Protein AF-A0A935UZM1-F1 (afdb_monomer_lite)

pLDDT: mean 73.81, std 22.98, range [26.12, 94.19]

Sequence (166 aa):
MPTLEPSLRDQLAAVIGKENAETGARLIAEAAAKAAIEALAVHLPAPYPHLKDDQKQLRNALRARARQLGDTRHADGRHELRRLVEQAAYEHWHRMLFARFLAENDLLIHPEMKVPVTLEECAELAASEGARRTAGSWPGATRAGCCRRSSAPTTRCSGCASPSTT

Structure (mmCIF, N/CA/C/O backbone):
data_AF-A0A935UZM1-F1
#
_entry.id   AF-A0A935UZM1-F1
#
loop_
_atom_site.group_PDB
_atom_site.id
_atom_site.type_symbol
_atom_site.label_atom_id
_atom_site.label_alt_id
_atom_site.label_comp_id
_atom_site.label_asym_id
_atom_site.label_entity_id
_atom_site.label_seq_id
_atom_site.pdbx_PDB_ins_code
_atom_site.Cartn_x
_atom_site.Cartn_y
_atom_site.Cartn_z
_atom_site.occupancy
_atom_site.B_iso_or_equiv
_atom_site.auth_seq_id
_atom_site.auth_comp_id
_atom_site.auth_asym_id
_atom_site.auth_atom_id
_atom_site.pdbx_PDB_model_num
ATOM 1 N N . MET A 1 1 ? -18.409 22.531 16.254 1.00 47.47 1 MET A N 1
ATOM 2 C CA . MET A 1 1 ? -17.629 21.283 16.381 1.00 47.47 1 MET A CA 1
ATOM 3 C C . MET A 1 1 ? -16.662 21.471 17.538 1.00 47.47 1 MET A C 1
ATOM 5 O O . MET A 1 1 ? -15.758 22.287 17.382 1.00 47.47 1 MET A O 1
ATOM 9 N N . PRO A 1 2 ? -16.879 20.848 18.709 1.00 67.69 2 PRO A N 1
ATOM 10 C CA . PRO A 1 2 ? -15.888 20.908 19.774 1.00 67.69 2 PRO A CA 1
ATOM 11 C C . PRO A 1 2 ? -14.595 20.277 19.260 1.00 67.69 2 PRO A C 1
ATOM 13 O O . PRO A 1 2 ? -14.603 19.221 18.629 1.00 67.69 2 PRO A O 1
ATOM 16 N N . THR A 1 3 ? -13.485 20.970 19.454 1.00 77.88 3 THR A N 1
ATOM 17 C CA . THR A 1 3 ? -12.174 20.446 19.093 1.00 77.88 3 THR A CA 1
ATOM 18 C C . THR A 1 3 ? -11.720 19.460 20.165 1.00 77.88 3 THR A C 1
ATOM 20 O O . THR A 1 3 ? -11.964 19.721 21.340 1.00 77.88 3 THR A O 1
ATOM 23 N N . LEU A 1 4 ? -11.033 18.378 19.786 1.00 78.81 4 LEU A N 1
ATOM 24 C CA . LEU A 1 4 ? -10.481 17.399 20.734 1.00 78.81 4 LEU A CA 1
ATOM 25 C C 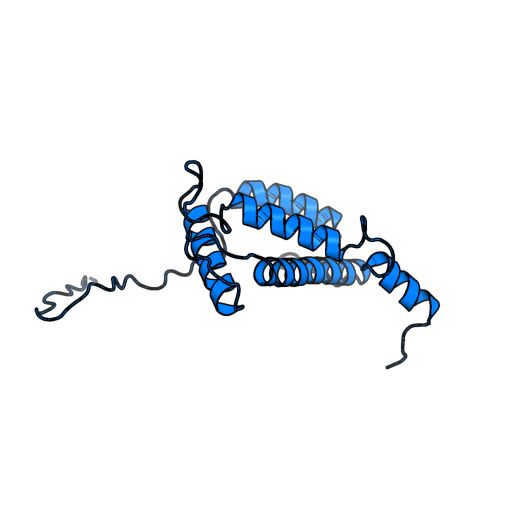. LEU A 1 4 ? -9.665 18.083 21.841 1.00 78.81 4 LEU A C 1
ATOM 27 O O . LEU A 1 4 ? -9.012 19.097 21.584 1.00 78.81 4 LEU A O 1
ATOM 31 N N . GLU A 1 5 ? -9.686 17.535 23.049 1.00 89.75 5 GLU A N 1
ATOM 32 C CA . GLU A 1 5 ? -8.843 18.009 24.149 1.00 89.75 5 GLU A CA 1
ATOM 33 C C . GLU A 1 5 ? -7.346 17.849 23.768 1.00 89.75 5 GLU A C 1
ATOM 35 O O . GLU A 1 5 ? -7.011 16.924 23.018 1.00 89.75 5 GLU A O 1
ATOM 40 N N . PRO A 1 6 ? -6.453 18.786 24.155 1.00 87.69 6 PRO A N 1
ATOM 41 C CA . PRO A 1 6 ? -5.049 18.771 23.734 1.00 87.69 6 PRO A CA 1
ATOM 42 C C . PRO A 1 6 ? -4.318 17.443 23.970 1.00 87.69 6 PRO A C 1
ATOM 44 O O . PRO A 1 6 ? -3.650 16.973 23.051 1.00 87.69 6 PRO A O 1
ATOM 47 N N . SER A 1 7 ? -4.508 16.788 25.122 1.00 87.94 7 SER A N 1
ATOM 48 C CA . SER A 1 7 ? -3.849 15.509 25.419 1.00 87.94 7 SER A CA 1
ATOM 49 C C . SER A 1 7 ? -4.264 14.388 24.457 1.00 87.94 7 SER A C 1
ATOM 51 O O . SER A 1 7 ? -3.420 13.616 24.004 1.00 87.94 7 SER A O 1
ATOM 53 N N . LEU A 1 8 ? -5.537 14.343 24.046 1.00 85.38 8 LEU A N 1
ATOM 54 C CA . LEU A 1 8 ? -6.013 13.386 23.038 1.00 85.38 8 LEU A CA 1
ATOM 55 C C . LEU A 1 8 ? -5.425 13.664 21.649 1.00 85.38 8 LEU A C 1
ATOM 57 O O . LEU A 1 8 ? -5.172 12.730 20.886 1.00 85.38 8 LEU A O 1
ATOM 61 N N . ARG A 1 9 ? -5.187 14.936 21.301 1.00 83.06 9 ARG A N 1
ATOM 62 C CA . ARG A 1 9 ? -4.522 15.285 20.033 1.00 83.06 9 ARG A CA 1
ATOM 63 C C . ARG A 1 9 ? -3.073 14.827 20.021 1.00 83.06 9 ARG A C 1
ATOM 65 O O . ARG A 1 9 ? -2.620 14.329 18.993 1.00 83.06 9 ARG A O 1
ATOM 72 N N . ASP A 1 10 ? -2.375 14.977 21.140 1.00 83.88 10 ASP A N 1
ATOM 73 C CA . ASP A 1 10 ? -0.983 14.553 21.269 1.00 83.88 10 ASP A CA 1
ATOM 74 C C . ASP A 1 10 ? -0.862 13.024 21.214 1.00 83.88 10 ASP A C 1
ATOM 76 O O . ASP A 1 10 ? -0.005 12.503 20.500 1.00 83.88 10 ASP A O 1
ATOM 80 N N . GLN A 1 11 ? -1.791 12.291 21.838 1.00 83.50 11 GLN A N 1
ATOM 81 C CA . GLN A 1 11 ? -1.878 10.830 21.711 1.00 83.50 11 GLN A CA 1
ATOM 82 C C . GLN A 1 11 ? -2.108 10.386 20.259 1.00 83.50 11 GLN A C 1
ATOM 84 O O . GLN A 1 11 ? -1.396 9.519 19.749 1.00 83.50 11 GLN A O 1
ATOM 89 N N . LEU A 1 12 ? -3.061 11.009 19.559 1.00 79.12 12 LEU A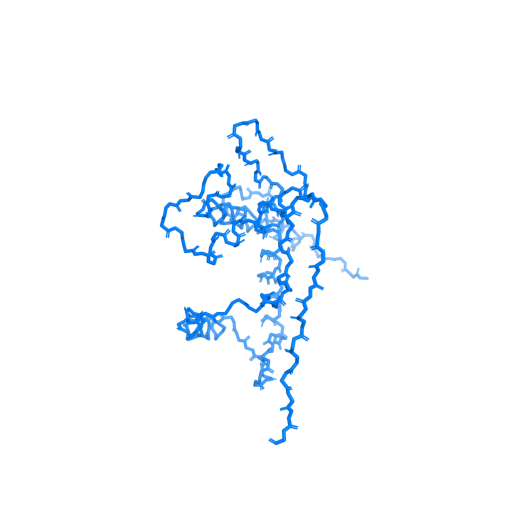 N 1
ATOM 90 C CA . LEU A 1 12 ? -3.309 10.747 18.137 1.00 79.12 12 LEU A CA 1
ATOM 91 C C . LEU A 1 12 ? -2.069 11.041 17.288 1.00 79.12 12 LEU A C 1
ATOM 93 O O . LEU A 1 12 ? -1.702 10.244 16.426 1.00 79.12 12 LEU A O 1
ATOM 97 N N . ALA A 1 13 ? -1.396 12.160 17.546 1.00 77.75 13 ALA A N 1
ATOM 98 C CA . ALA A 1 13 ? -0.178 12.526 16.842 1.00 77.75 13 ALA A CA 1
ATOM 99 C C . ALA A 1 13 ? 0.950 11.504 17.077 1.00 77.75 13 ALA A C 1
ATOM 101 O O . ALA A 1 13 ? 1.642 11.140 16.123 1.00 77.75 13 ALA A O 1
ATOM 102 N N . ALA A 1 14 ? 1.105 10.996 18.301 1.00 79.88 14 ALA A N 1
ATOM 103 C CA . ALA A 1 14 ? 2.099 9.979 18.640 1.00 79.88 14 ALA A CA 1
ATOM 104 C C . ALA A 1 14 ? 1.847 8.641 17.918 1.00 79.88 14 ALA A C 1
ATOM 106 O O . ALA A 1 14 ? 2.787 8.047 17.385 1.00 79.88 14 ALA A O 1
ATOM 107 N N . VAL A 1 15 ? 0.587 8.197 17.841 1.00 79.19 15 VAL A N 1
ATOM 108 C CA . VAL A 1 15 ? 0.198 6.957 17.137 1.00 79.19 15 VAL A CA 1
ATOM 109 C C . VAL A 1 15 ? 0.343 7.101 15.617 1.00 79.19 15 VAL A C 1
ATOM 111 O O . VAL A 1 15 ? 0.794 6.178 14.934 1.00 79.19 15 VAL A O 1
ATOM 114 N N . ILE A 1 16 ? -0.021 8.263 15.067 1.00 77.19 16 ILE A N 1
ATOM 115 C CA . ILE A 1 16 ? -0.007 8.495 13.617 1.00 77.19 16 ILE A CA 1
ATOM 116 C C . ILE A 1 16 ? 1.415 8.726 13.087 1.00 77.19 16 ILE A C 1
ATOM 118 O O . ILE A 1 16 ? 1.731 8.222 12.006 1.00 77.19 16 ILE A O 1
ATOM 122 N N . GLY A 1 17 ? 2.285 9.428 13.825 1.00 62.16 17 GLY A N 1
ATOM 123 C CA . GLY A 1 17 ? 3.701 9.527 13.444 1.00 62.16 17 GLY A CA 1
ATOM 124 C C . GLY A 1 17 ? 4.447 10.822 13.764 1.00 62.16 17 GLY A C 1
ATOM 125 O O . GLY A 1 17 ? 5.342 11.178 13.006 1.00 62.16 17 GLY A O 1
ATOM 126 N N . LYS A 1 18 ? 4.118 11.558 14.830 1.00 54.72 18 LYS A N 1
ATOM 127 C CA . LYS A 1 18 ? 4.853 12.794 15.160 1.00 54.72 18 LYS A CA 1
ATOM 128 C C . LYS A 1 18 ? 6.212 12.537 15.831 1.00 54.72 18 LYS A C 1
ATOM 130 O O . LYS A 1 18 ? 7.134 13.311 15.611 1.00 54.72 18 LYS A O 1
ATOM 135 N N . GLU A 1 19 ? 6.346 11.459 16.606 1.00 56.69 19 GLU A N 1
ATOM 136 C CA . GLU A 1 19 ? 7.538 11.209 17.447 1.00 56.69 19 GLU A CA 1
ATOM 137 C C . GLU A 1 19 ? 8.148 9.808 17.249 1.00 56.69 19 GLU A C 1
ATOM 139 O O . GLU A 1 19 ? 9.337 9.604 17.473 1.00 56.69 19 GLU A O 1
ATOM 144 N N . ASN A 1 20 ? 7.366 8.854 16.737 1.00 58.81 20 ASN A N 1
ATOM 145 C CA . ASN A 1 20 ? 7.774 7.463 16.564 1.00 58.81 20 ASN A CA 1
ATOM 146 C C . ASN A 1 20 ? 8.171 7.178 15.110 1.00 58.81 20 ASN A C 1
ATOM 148 O O . ASN A 1 20 ? 7.360 6.697 14.316 1.00 58.81 20 ASN A O 1
ATOM 152 N N . ALA A 1 21 ? 9.423 7.476 14.753 1.00 57.25 21 ALA A N 1
ATOM 153 C CA . ALA A 1 21 ? 9.954 7.275 13.399 1.00 57.25 21 ALA A CA 1
ATOM 154 C C . ALA A 1 21 ? 9.997 5.795 12.950 1.00 57.25 21 ALA A C 1
ATOM 156 O O . ALA A 1 21 ? 10.107 5.516 11.761 1.00 57.25 21 ALA A O 1
ATOM 157 N N . GLU A 1 22 ? 9.890 4.845 13.880 1.00 58.34 22 GLU A N 1
ATOM 158 C CA . GLU A 1 22 ? 9.955 3.406 13.580 1.00 58.34 22 GLU A CA 1
ATOM 159 C C . GLU A 1 22 ? 8.593 2.704 13.704 1.00 58.34 22 GLU A C 1
ATOM 161 O O . GLU A 1 22 ? 8.339 1.720 13.013 1.00 58.34 22 GLU A O 1
ATOM 166 N N . THR A 1 23 ? 7.687 3.225 14.538 1.00 66.00 23 THR A N 1
ATOM 167 C CA . THR A 1 23 ? 6.399 2.585 14.874 1.00 66.00 23 THR A CA 1
ATOM 168 C C . THR A 1 23 ? 5.164 3.406 14.507 1.00 66.00 23 THR A C 1
ATOM 170 O O . THR A 1 23 ? 4.042 2.957 14.737 1.00 66.00 23 THR A O 1
ATOM 173 N N . GLY A 1 24 ? 5.328 4.588 13.907 1.00 78.38 24 GLY A N 1
ATOM 174 C CA . GLY A 1 24 ? 4.201 5.386 13.429 1.00 78.38 24 GLY A CA 1
ATOM 175 C C . GLY A 1 24 ? 3.378 4.630 12.382 1.00 78.38 24 GLY A C 1
ATOM 176 O O . GLY A 1 24 ? 3.925 4.124 11.398 1.00 78.38 24 GLY A O 1
ATOM 177 N N . ALA A 1 25 ? 2.053 4.589 12.559 1.00 80.31 25 ALA A N 1
ATOM 178 C CA . ALA A 1 25 ? 1.149 3.827 11.691 1.00 80.31 25 ALA A CA 1
ATOM 179 C C . ALA A 1 25 ? 1.314 4.181 10.201 1.00 80.31 25 ALA A C 1
ATOM 181 O O . ALA A 1 25 ? 1.271 3.306 9.334 1.00 80.31 25 ALA A O 1
ATOM 182 N N . ARG A 1 26 ? 1.566 5.463 9.901 1.00 82.38 26 ARG A N 1
ATOM 183 C CA . ARG A 1 26 ? 1.820 5.934 8.537 1.00 82.38 26 ARG A CA 1
ATOM 184 C C . ARG A 1 26 ? 3.110 5.362 7.945 1.00 82.38 26 ARG A C 1
ATOM 186 O O . ARG A 1 26 ? 3.103 4.935 6.796 1.00 82.38 26 ARG A O 1
ATOM 193 N N . LEU A 1 27 ? 4.199 5.345 8.710 1.00 83.75 27 LEU A N 1
ATOM 194 C CA . LEU A 1 27 ? 5.503 4.870 8.236 1.00 83.75 27 LEU A CA 1
ATOM 195 C C . LEU A 1 27 ? 5.480 3.363 7.988 1.00 83.75 27 LEU A C 1
ATOM 197 O O . LEU A 1 27 ? 5.991 2.899 6.971 1.00 83.75 27 LEU A O 1
ATOM 201 N N . ILE A 1 28 ? 4.800 2.612 8.859 1.00 86.44 28 ILE A N 1
ATOM 202 C CA . ILE A 1 28 ? 4.560 1.178 8.664 1.00 86.44 28 ILE A CA 1
ATOM 203 C C . ILE A 1 28 ? 3.751 0.945 7.381 1.00 86.44 28 ILE A C 1
ATOM 205 O O . ILE A 1 28 ? 4.109 0.085 6.575 1.00 86.44 28 ILE A O 1
ATOM 209 N N . ALA A 1 29 ? 2.693 1.728 7.151 1.00 87.56 29 ALA A N 1
ATOM 210 C CA . ALA A 1 29 ? 1.888 1.622 5.937 1.00 87.56 29 ALA A CA 1
ATOM 211 C C . ALA A 1 29 ? 2.684 1.981 4.669 1.00 87.56 29 ALA A C 1
ATOM 213 O O . ALA A 1 29 ? 2.565 1.286 3.661 1.00 87.56 29 ALA A O 1
ATOM 214 N N . GLU A 1 30 ? 3.522 3.022 4.708 1.00 89.75 30 GLU A N 1
ATOM 215 C CA . GLU A 1 30 ? 4.410 3.40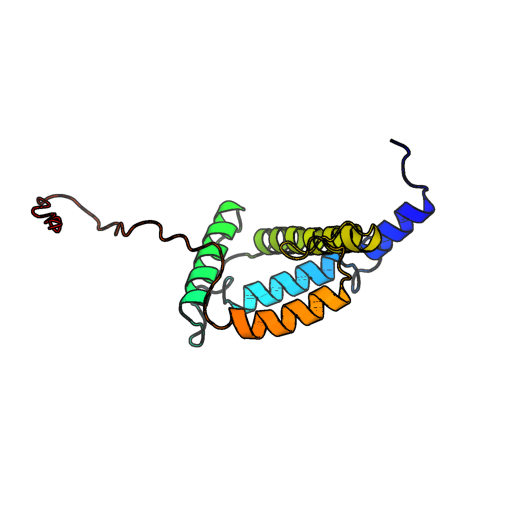5 3.600 1.00 89.75 30 GLU A CA 1
ATOM 216 C C . GLU A 1 30 ? 5.453 2.320 3.309 1.00 89.75 30 GLU A C 1
ATOM 218 O O . GLU A 1 30 ? 5.645 1.944 2.149 1.00 89.75 30 GLU A O 1
ATOM 223 N N . ALA A 1 31 ? 6.069 1.747 4.345 1.00 89.94 31 ALA A N 1
ATOM 224 C CA . ALA A 1 31 ? 7.012 0.642 4.206 1.00 89.94 31 ALA A CA 1
ATOM 225 C C . ALA A 1 31 ? 6.345 -0.611 3.615 1.00 89.94 31 ALA A C 1
ATOM 227 O O . ALA A 1 31 ? 6.869 -1.208 2.671 1.00 89.94 31 ALA A O 1
ATOM 228 N N . ALA A 1 32 ? 5.160 -0.977 4.111 1.00 89.94 32 ALA A N 1
ATOM 229 C CA . ALA A 1 32 ? 4.394 -2.112 3.604 1.00 89.94 32 ALA A CA 1
ATOM 230 C C . ALA A 1 32 ? 3.947 -1.898 2.149 1.00 89.94 32 ALA A C 1
ATOM 232 O O . ALA A 1 32 ? 4.099 -2.792 1.313 1.00 89.94 32 ALA A O 1
ATOM 233 N N . ALA A 1 33 ? 3.450 -0.702 1.815 1.00 92.31 33 ALA A N 1
ATOM 234 C CA . ALA A 1 33 ? 3.055 -0.350 0.455 1.00 92.31 33 ALA A CA 1
ATOM 235 C C . ALA A 1 33 ? 4.250 -0.410 -0.504 1.00 92.31 33 ALA A C 1
ATOM 237 O O . ALA A 1 33 ? 4.144 -0.986 -1.589 1.00 92.31 33 ALA A O 1
ATOM 238 N N . LYS A 1 34 ? 5.405 0.123 -0.089 1.00 93.19 34 LYS A N 1
ATOM 239 C CA . LYS A 1 34 ? 6.649 0.036 -0.855 1.00 93.19 34 LYS A CA 1
ATOM 240 C C . LYS A 1 34 ? 7.034 -1.416 -1.121 1.00 93.19 34 LYS A C 1
ATOM 242 O O . LYS A 1 34 ? 7.209 -1.775 -2.283 1.00 93.19 34 LYS A O 1
ATOM 247 N N . ALA A 1 35 ? 7.078 -2.257 -0.089 1.00 93.06 35 ALA A N 1
ATOM 248 C CA . ALA A 1 35 ? 7.416 -3.672 -0.233 1.00 93.06 35 ALA A CA 1
ATOM 249 C C . ALA A 1 35 ? 6.461 -4.404 -1.198 1.00 93.06 35 ALA A C 1
ATOM 251 O O . ALA A 1 35 ? 6.908 -5.132 -2.085 1.00 93.06 35 ALA A O 1
ATOM 252 N N . ALA A 1 36 ? 5.150 -4.161 -1.091 1.00 93.00 36 ALA A N 1
ATOM 253 C CA . ALA A 1 36 ? 4.151 -4.768 -1.972 1.00 93.00 36 ALA A CA 1
ATOM 254 C C . ALA A 1 36 ? 4.298 -4.324 -3.442 1.00 93.00 36 ALA A C 1
ATOM 256 O O . ALA A 1 36 ? 4.188 -5.137 -4.362 1.00 93.00 36 ALA A O 1
ATOM 257 N N . ILE A 1 37 ? 4.580 -3.041 -3.682 1.00 93.44 37 ILE A N 1
ATOM 258 C CA . ILE A 1 37 ? 4.798 -2.489 -5.028 1.00 93.44 37 ILE A CA 1
ATOM 259 C C . ILE A 1 37 ? 6.120 -3.004 -5.624 1.00 93.44 37 ILE A C 1
ATOM 261 O O . ILE A 1 37 ? 6.202 -3.311 -6.819 1.00 93.44 37 ILE A O 1
ATOM 265 N N . GLU A 1 38 ? 7.165 -3.126 -4.806 1.00 92.94 38 GLU A N 1
ATOM 266 C CA . GLU A 1 38 ? 8.467 -3.653 -5.215 1.00 92.94 38 GLU A CA 1
ATOM 267 C C . GLU A 1 38 ? 8.419 -5.150 -5.537 1.00 92.94 38 GLU A C 1
ATOM 269 O O . GLU A 1 38 ? 9.056 -5.571 -6.509 1.00 92.94 38 GLU A O 1
ATOM 274 N N . ALA A 1 39 ? 7.594 -5.927 -4.828 1.00 93.00 39 ALA A N 1
ATOM 275 C CA . ALA A 1 39 ? 7.339 -7.337 -5.131 1.00 93.00 39 ALA A CA 1
ATOM 276 C C . ALA A 1 39 ? 6.782 -7.551 -6.553 1.00 93.00 39 ALA A C 1
ATOM 278 O O . ALA A 1 39 ? 7.020 -8.585 -7.174 1.00 93.00 39 ALA A O 1
ATOM 279 N N . LEU A 1 40 ? 6.100 -6.548 -7.116 1.00 93.69 40 LEU A N 1
ATOM 280 C CA . LEU A 1 40 ? 5.588 -6.563 -8.489 1.00 93.69 40 LEU A CA 1
ATOM 281 C C . LEU A 1 40 ? 6.566 -5.975 -9.520 1.00 93.69 40 LEU A C 1
ATOM 283 O O . LEU A 1 40 ? 6.185 -5.777 -10.674 1.00 93.69 40 LEU A O 1
ATOM 287 N N . ALA A 1 41 ? 7.814 -5.674 -9.143 1.00 92.88 41 ALA A N 1
ATOM 288 C CA . ALA A 1 41 ? 8.826 -5.087 -10.026 1.00 92.88 41 ALA A CA 1
ATOM 289 C C . ALA A 1 41 ? 8.344 -3.806 -10.745 1.00 92.88 41 ALA A C 1
ATOM 291 O O . ALA A 1 41 ? 8.621 -3.591 -11.931 1.00 92.88 41 ALA A O 1
ATOM 292 N N . VAL A 1 42 ? 7.579 -2.949 -10.056 1.00 92.56 42 VAL A N 1
ATOM 293 C CA . VAL A 1 42 ? 7.069 -1.691 -10.638 1.00 92.56 42 VAL A CA 1
ATOM 294 C C . VAL A 1 42 ? 8.214 -0.701 -10.893 1.00 92.56 42 VAL A C 1
ATOM 296 O O . VAL A 1 42 ? 8.231 -0.065 -11.950 1.00 92.56 42 VAL A O 1
ATOM 299 N N . HIS A 1 43 ? 9.199 -0.641 -9.986 1.00 91.81 43 HIS A N 1
ATOM 300 C CA . HIS A 1 43 ? 10.399 0.202 -10.094 1.00 91.81 43 HIS A CA 1
ATOM 301 C C . HIS A 1 43 ? 11.361 -0.239 -11.208 1.00 91.81 43 HIS A C 1
ATOM 303 O O . HIS A 1 43 ? 12.099 0.588 -11.742 1.00 91.81 43 HIS A O 1
ATOM 309 N N . LEU A 1 44 ? 11.356 -1.523 -11.583 1.00 93.00 44 LEU A N 1
ATOM 310 C CA . LEU A 1 44 ? 12.254 -2.085 -12.596 1.00 93.00 44 LEU A CA 1
ATOM 311 C C . LEU A 1 44 ? 11.674 -1.967 -14.007 1.00 93.00 44 LEU A C 1
ATOM 313 O O . LEU A 1 44 ? 10.458 -2.063 -14.182 1.00 93.00 44 LEU A O 1
ATOM 317 N N . PRO A 1 45 ? 12.509 -1.828 -15.051 1.00 90.50 45 PRO A N 1
ATOM 318 C CA . PRO A 1 45 ? 12.038 -1.787 -16.436 1.00 90.50 45 PRO A CA 1
ATOM 319 C C . PRO A 1 45 ? 11.327 -3.086 -16.853 1.00 90.50 45 PRO A C 1
ATOM 321 O O . PRO A 1 45 ? 10.254 -3.030 -17.463 1.00 90.50 45 PRO A O 1
ATOM 324 N N . ALA A 1 46 ? 11.858 -4.245 -16.458 1.00 91.31 46 ALA A N 1
ATOM 325 C CA . ALA A 1 46 ? 11.297 -5.562 -16.753 1.00 91.31 46 ALA A CA 1
ATOM 326 C C . ALA A 1 46 ? 10.577 -6.172 -15.531 1.00 91.31 46 ALA A C 1
ATOM 328 O O . ALA A 1 46 ? 10.977 -5.906 -14.397 1.00 91.31 46 ALA A O 1
ATOM 329 N N . PRO A 1 47 ? 9.507 -6.964 -15.738 1.00 93.25 47 PRO A N 1
ATOM 330 C CA . PRO A 1 47 ? 8.870 -7.732 -14.670 1.00 93.25 47 PRO A CA 1
ATOM 331 C C . PRO A 1 47 ? 9.734 -8.934 -14.249 1.00 93.25 47 PRO A C 1
ATOM 333 O O . PRO A 1 47 ? 10.533 -9.431 -15.043 1.00 93.25 47 PRO A O 1
ATOM 336 N N . TYR A 1 48 ? 9.532 -9.451 -13.034 1.00 93.38 48 TYR A N 1
ATOM 337 C CA . TYR A 1 48 ? 10.125 -10.729 -12.632 1.00 93.38 48 TYR A CA 1
ATOM 338 C C . TYR A 1 48 ? 9.572 -11.915 -13.450 1.00 93.38 48 TYR A C 1
ATOM 340 O O . TYR A 1 48 ? 8.378 -11.930 -13.765 1.00 93.38 48 TYR A O 1
ATOM 348 N N . PRO A 1 49 ? 10.393 -12.945 -13.746 1.00 92.75 49 PRO A N 1
ATOM 349 C CA . PRO A 1 49 ? 9.976 -14.085 -14.573 1.00 92.75 49 PRO A CA 1
ATOM 350 C C . PRO A 1 49 ? 8.830 -14.920 -13.987 1.00 92.75 49 PRO A C 1
ATOM 352 O O . PRO A 1 49 ? 8.046 -15.495 -14.734 1.00 92.75 49 PRO A O 1
ATOM 355 N N . HIS A 1 50 ? 8.721 -14.979 -12.658 1.00 92.19 50 HIS A N 1
ATOM 356 C CA . HIS A 1 50 ? 7.734 -15.793 -11.942 1.00 92.19 50 HIS A CA 1
ATOM 357 C C . HIS A 1 50 ? 6.365 -15.106 -11.773 1.00 92.19 50 HIS A C 1
ATOM 359 O O . HIS A 1 50 ? 5.451 -15.701 -11.203 1.00 92.19 50 HIS A O 1
ATOM 365 N N . LEU A 1 51 ? 6.208 -13.856 -12.229 1.00 91.69 51 LEU A N 1
ATOM 366 C CA . LEU A 1 51 ? 4.937 -13.137 -12.121 1.00 91.69 51 LEU A CA 1
ATOM 367 C C . LEU A 1 51 ? 3.890 -13.754 -13.056 1.00 91.69 51 LEU A C 1
ATOM 369 O O . LEU A 1 51 ? 4.130 -13.932 -14.253 1.00 91.69 51 LEU A O 1
ATOM 373 N N . LYS A 1 52 ? 2.698 -14.009 -12.514 1.00 93.62 52 LYS A N 1
ATOM 374 C CA . LYS A 1 52 ? 1.520 -14.430 -13.284 1.00 93.62 52 LYS A CA 1
ATOM 375 C C . LYS A 1 52 ? 0.990 -13.277 -14.136 1.00 93.62 52 LYS A C 1
ATOM 377 O O . LYS A 1 52 ? 1.269 -12.108 -13.866 1.00 93.62 52 LYS A O 1
ATOM 382 N N . ASP A 1 53 ? 0.184 -13.586 -15.146 1.00 92.25 53 ASP A N 1
ATOM 383 C CA . ASP A 1 53 ? -0.314 -12.564 -16.072 1.00 92.25 53 ASP A CA 1
ATOM 384 C C . ASP A 1 53 ? -1.206 -11.518 -15.388 1.00 92.25 53 ASP A C 1
ATOM 386 O O . ASP A 1 53 ? -1.054 -10.329 -15.670 1.00 92.25 53 ASP A O 1
ATOM 390 N N . ASP A 1 54 ? -2.019 -11.908 -14.405 1.00 92.31 54 ASP A N 1
ATOM 391 C CA . ASP A 1 54 ? -2.806 -10.967 -13.591 1.00 92.31 54 ASP A CA 1
ATOM 392 C C . ASP A 1 54 ? -1.907 -9.991 -12.816 1.00 92.31 54 ASP A C 1
ATOM 394 O O . ASP A 1 54 ? -2.158 -8.786 -12.759 1.00 92.31 54 ASP A O 1
ATOM 398 N N . GLN A 1 55 ? -0.788 -10.483 -12.276 1.00 92.44 55 GLN A N 1
ATOM 399 C CA . GLN A 1 55 ? 0.183 -9.653 -11.561 1.00 92.44 55 GLN A CA 1
ATOM 400 C C . GLN A 1 55 ? 0.924 -8.705 -12.516 1.00 92.44 55 GLN A C 1
ATOM 402 O O . GLN A 1 55 ? 1.203 -7.558 -12.162 1.00 92.44 55 GLN A O 1
ATOM 407 N N . LYS A 1 56 ? 1.203 -9.137 -13.754 1.00 92.69 56 LYS A N 1
ATOM 408 C CA . LYS A 1 56 ? 1.763 -8.264 -14.802 1.00 92.69 56 LYS A CA 1
ATOM 409 C C . LYS A 1 56 ? 0.773 -7.172 -15.214 1.00 92.69 56 LYS A C 1
ATOM 411 O O . LYS A 1 56 ? 1.188 -6.031 -15.428 1.00 92.69 56 LYS A O 1
ATOM 416 N N . GLN A 1 57 ? -0.517 -7.492 -15.314 1.00 93.88 57 GLN A N 1
ATOM 417 C CA . GLN A 1 57 ? -1.565 -6.503 -15.583 1.00 93.88 57 GLN A CA 1
ATOM 418 C C . GLN A 1 57 ? -1.639 -5.469 -14.457 1.00 93.88 57 GLN A C 1
ATOM 420 O O . GLN A 1 57 ? -1.589 -4.267 -14.730 1.00 93.88 57 GLN A O 1
ATOM 425 N N . LEU A 1 58 ? -1.646 -5.925 -13.200 1.00 94.19 58 LEU A N 1
ATOM 426 C CA . LEU A 1 58 ? -1.609 -5.053 -12.026 1.00 94.19 58 LEU A CA 1
ATOM 427 C C . LEU 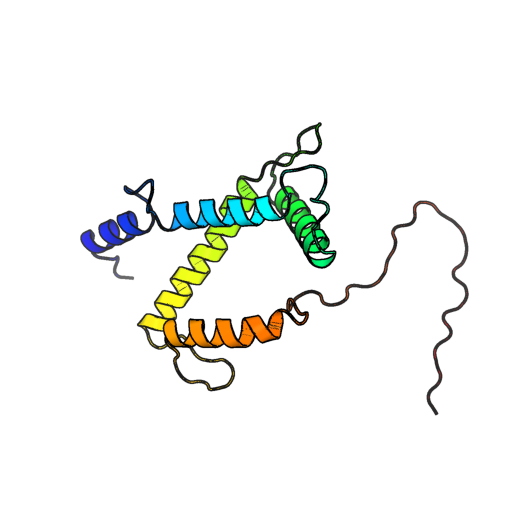A 1 58 ? -0.373 -4.145 -12.032 1.00 94.19 58 LEU A C 1
ATOM 429 O O . LEU A 1 58 ? -0.494 -2.931 -11.877 1.00 94.19 58 LEU A O 1
ATOM 433 N N . ARG A 1 59 ? 0.815 -4.696 -12.304 1.00 94.19 59 ARG A N 1
ATOM 434 C CA . ARG A 1 59 ? 2.055 -3.919 -12.462 1.00 94.19 59 ARG A CA 1
ATOM 435 C C . ARG A 1 59 ? 1.904 -2.813 -13.511 1.00 94.19 59 ARG A C 1
ATOM 437 O O . ARG A 1 59 ? 2.313 -1.677 -13.272 1.00 94.19 59 ARG A O 1
ATOM 444 N N . ASN A 1 60 ? 1.324 -3.117 -14.671 1.00 93.00 60 ASN A N 1
ATOM 445 C CA . ASN A 1 60 ? 1.132 -2.131 -15.738 1.00 93.00 60 ASN A CA 1
ATOM 446 C C . ASN A 1 60 ? 0.158 -1.017 -15.324 1.00 93.00 60 ASN A C 1
ATOM 448 O O . ASN A 1 60 ? 0.423 0.154 -15.608 1.00 93.00 60 ASN A O 1
ATOM 452 N N . ALA A 1 61 ? -0.919 -1.364 -14.614 1.00 94.12 61 ALA A N 1
ATOM 453 C CA . ALA A 1 61 ? -1.853 -0.396 -14.046 1.00 94.12 61 ALA A CA 1
ATOM 454 C C . ALA A 1 61 ? -1.165 0.515 -13.015 1.00 94.12 61 ALA A C 1
ATOM 456 O O . ALA A 1 61 ? -1.284 1.737 -13.103 1.00 94.12 61 ALA A O 1
ATOM 457 N N . LEU A 1 62 ? -0.351 -0.049 -12.116 1.00 93.62 62 LEU A N 1
ATOM 458 C CA . LEU A 1 62 ? 0.430 0.715 -11.136 1.00 93.62 62 LEU A CA 1
ATOM 459 C C . LEU A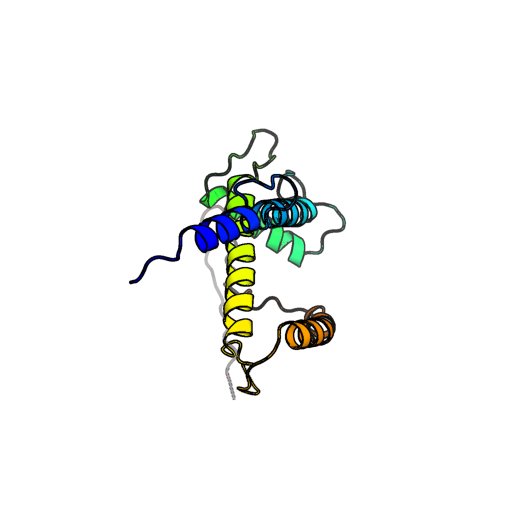 1 62 ? 1.428 1.669 -11.807 1.00 93.62 62 LEU A C 1
ATOM 461 O O . LEU A 1 62 ? 1.530 2.829 -11.417 1.00 93.62 62 LEU A O 1
ATOM 465 N N . ARG A 1 63 ? 2.108 1.247 -12.880 1.00 92.50 63 ARG A N 1
ATOM 466 C CA . ARG A 1 63 ? 2.989 2.141 -13.659 1.00 92.50 63 ARG A CA 1
ATOM 467 C C . ARG A 1 63 ? 2.230 3.229 -14.412 1.00 92.50 63 ARG A C 1
ATOM 469 O O . ARG A 1 63 ? 2.776 4.305 -14.657 1.00 92.50 63 ARG A O 1
ATOM 476 N N . ALA A 1 64 ? 1.004 2.960 -14.855 1.00 92.81 64 ALA A N 1
ATOM 477 C CA . ALA A 1 64 ? 0.142 3.992 -15.421 1.00 92.81 64 ALA A CA 1
ATOM 478 C C . ALA A 1 64 ? -0.264 5.003 -14.343 1.00 92.81 64 ALA A C 1
ATOM 480 O O . ALA A 1 64 ? -0.153 6.204 -14.583 1.00 92.81 64 ALA A O 1
ATOM 481 N N . ARG A 1 65 ? -0.623 4.527 -13.145 1.00 92.56 65 ARG A N 1
ATOM 482 C CA . ARG A 1 65 ? -0.961 5.377 -12.002 1.00 92.56 65 ARG A CA 1
ATOM 483 C C . ARG A 1 65 ? 0.213 6.242 -11.547 1.00 92.56 65 ARG A C 1
ATOM 485 O O . ARG A 1 65 ? 0.040 7.446 -11.420 1.00 92.56 65 ARG A O 1
ATOM 492 N N . ALA A 1 66 ? 1.410 5.675 -11.408 1.00 92.06 66 ALA A N 1
ATOM 493 C CA . ALA A 1 66 ? 2.624 6.424 -11.067 1.00 92.06 66 ALA A CA 1
ATOM 494 C C . ALA A 1 66 ? 2.867 7.598 -12.036 1.00 92.06 66 ALA A C 1
ATOM 496 O O . ALA A 1 66 ? 3.127 8.724 -11.619 1.00 92.06 66 ALA A O 1
ATOM 497 N N . ARG A 1 67 ? 2.672 7.374 -13.345 1.00 91.31 67 ARG A N 1
ATOM 498 C CA . ARG A 1 67 ? 2.774 8.444 -14.356 1.00 91.31 67 ARG A CA 1
ATOM 499 C C . ARG A 1 67 ? 1.707 9.522 -14.191 1.00 91.31 67 ARG A C 1
ATOM 501 O O . ARG A 1 67 ? 2.012 10.690 -14.381 1.00 91.31 67 ARG A O 1
ATOM 508 N N . GLN A 1 68 ? 0.476 9.144 -13.843 1.00 92.69 68 GLN A N 1
ATOM 509 C CA . GLN A 1 68 ? -0.595 10.111 -13.569 1.00 92.69 68 GLN A CA 1
ATOM 510 C C . GLN A 1 68 ? -0.288 10.977 -12.343 1.00 92.69 68 GLN A C 1
ATOM 512 O O . GLN A 1 68 ? -0.644 12.149 -12.329 1.00 92.69 68 GLN A O 1
ATOM 517 N N . LEU A 1 69 ? 0.378 10.413 -11.333 1.00 92.19 69 LEU A N 1
ATOM 518 C CA . LEU A 1 69 ? 0.789 11.136 -10.126 1.00 92.19 69 LEU A CA 1
ATOM 519 C C . LEU A 1 69 ? 2.006 12.042 -10.350 1.00 92.19 69 LEU A C 1
ATOM 521 O O . LEU A 1 69 ? 2.288 12.901 -9.514 1.00 92.19 69 LEU A O 1
ATOM 525 N N . GLY A 1 70 ? 2.708 11.866 -11.470 1.00 91.19 70 GLY A N 1
ATOM 526 C CA . GLY A 1 70 ? 3.916 12.613 -11.800 1.00 91.19 70 GLY A CA 1
ATOM 527 C C . GLY A 1 70 ? 5.193 12.013 -11.214 1.00 91.19 70 GLY A C 1
ATOM 528 O O . GLY A 1 70 ? 6.140 12.756 -10.981 1.00 91.19 70 GLY A O 1
ATOM 529 N N . ASP A 1 71 ? 5.232 10.701 -10.953 1.00 90.50 71 ASP A N 1
ATOM 530 C CA . ASP A 1 71 ? 6.493 10.015 -10.646 1.00 90.50 71 ASP A CA 1
ATOM 531 C C . ASP A 1 71 ? 7.404 9.993 -11.884 1.00 90.50 71 ASP A C 1
ATOM 533 O O . ASP A 1 71 ? 6.966 9.684 -13.003 1.00 90.50 71 ASP A O 1
ATOM 537 N N . THR A 1 72 ? 8.687 10.302 -11.684 1.00 88.44 72 THR A N 1
ATOM 538 C CA . THR A 1 72 ? 9.652 10.412 -12.779 1.00 88.44 72 THR A CA 1
ATOM 539 C C . THR A 1 72 ? 10.035 9.033 -13.305 1.00 88.44 72 THR A C 1
ATOM 541 O O . THR A 1 72 ? 10.265 8.078 -12.559 1.00 88.44 72 THR A O 1
ATOM 544 N N . ARG A 1 73 ? 10.151 8.925 -14.630 1.00 89.19 73 ARG A N 1
ATOM 545 C CA . ARG A 1 73 ? 10.764 7.772 -15.291 1.00 89.19 73 ARG A CA 1
ATOM 546 C C . ARG A 1 73 ? 12.180 8.139 -15.715 1.00 89.19 73 ARG A C 1
ATOM 548 O O . ARG A 1 73 ? 12.361 9.071 -16.492 1.00 89.19 73 ARG A O 1
ATOM 555 N N . HIS A 1 74 ? 13.162 7.371 -15.258 1.00 88.56 74 HIS A N 1
ATOM 556 C CA . HIS A 1 74 ? 14.553 7.536 -15.673 1.00 88.56 74 HIS A CA 1
ATOM 557 C C . HIS A 1 74 ? 14.785 6.990 -17.090 1.00 88.56 74 HIS A C 1
ATOM 559 O O . HIS A 1 74 ? 14.038 6.126 -17.567 1.00 88.56 74 HIS A O 1
ATOM 565 N N . ALA A 1 75 ? 15.856 7.456 -17.740 1.00 85.00 75 ALA A N 1
ATOM 566 C CA . ALA A 1 75 ? 16.272 6.994 -19.068 1.00 85.00 75 ALA A CA 1
ATOM 567 C C . ALA A 1 75 ? 16.485 5.468 -19.115 1.00 85.00 75 ALA A C 1
ATOM 569 O O . ALA A 1 75 ? 16.059 4.817 -20.066 1.00 85.00 75 ALA A O 1
ATOM 570 N N . ASP A 1 76 ? 16.991 4.885 -18.023 1.00 84.81 76 ASP A N 1
ATOM 571 C CA . ASP A 1 76 ? 17.214 3.440 -17.852 1.00 84.81 76 ASP A CA 1
ATOM 572 C C . ASP A 1 76 ? 15.911 2.614 -17.747 1.00 84.81 76 ASP A C 1
ATOM 574 O O . ASP A 1 76 ? 15.925 1.400 -17.541 1.00 84.81 76 ASP A O 1
ATOM 578 N N . GLY A 1 77 ? 14.744 3.262 -17.821 1.00 83.50 77 GLY A N 1
ATOM 579 C CA . GLY A 1 77 ? 13.430 2.621 -17.739 1.00 83.50 77 GLY A CA 1
ATOM 580 C C . GLY A 1 77 ? 12.947 2.313 -16.317 1.00 83.50 77 GLY A C 1
ATOM 581 O O . GLY A 1 77 ? 11.819 1.821 -16.155 1.00 83.50 77 GLY A O 1
ATOM 582 N N . ARG A 1 78 ? 13.757 2.642 -15.302 1.00 89.31 78 ARG A N 1
ATOM 583 C CA . ARG A 1 78 ? 13.364 2.635 -13.887 1.00 89.31 78 ARG A CA 1
ATOM 584 C C . ARG A 1 78 ? 12.328 3.721 -13.598 1.00 89.31 78 ARG A C 1
ATOM 586 O O . ARG A 1 78 ? 12.317 4.767 -14.246 1.00 89.31 78 ARG A O 1
ATOM 593 N N . HIS A 1 79 ? 11.444 3.450 -12.647 1.00 88.19 79 HIS A N 1
ATOM 594 C CA . HIS A 1 79 ? 10.423 4.391 -12.186 1.00 88.19 79 HIS A CA 1
ATOM 595 C C . HIS A 1 79 ? 10.673 4.768 -10.734 1.00 88.19 79 HIS A C 1
ATOM 597 O O . HIS A 1 79 ? 10.879 3.884 -9.900 1.00 88.19 79 HIS A O 1
ATOM 603 N N . GLU A 1 80 ? 10.577 6.060 -10.440 1.00 90.81 80 GLU A N 1
ATOM 604 C CA . GLU A 1 80 ? 10.371 6.515 -9.072 1.00 90.81 80 GLU A CA 1
ATOM 605 C C . GLU A 1 80 ? 9.023 5.993 -8.561 1.00 90.81 80 GLU A C 1
ATOM 607 O O . GLU A 1 80 ? 8.063 5.841 -9.319 1.00 90.81 80 GLU A O 1
ATOM 612 N N . LEU A 1 81 ? 8.972 5.673 -7.269 1.00 91.62 81 LEU A N 1
ATOM 613 C CA . LEU A 1 81 ? 7.776 5.134 -6.617 1.00 91.62 81 LEU A CA 1
ATOM 614 C C . LEU A 1 81 ? 7.241 6.052 -5.521 1.00 91.62 81 LEU A C 1
ATOM 616 O O . LEU A 1 81 ? 6.316 5.666 -4.817 1.00 91.62 81 LEU A O 1
ATOM 620 N N . ARG A 1 82 ? 7.837 7.232 -5.325 1.00 91.56 82 ARG A N 1
ATOM 621 C CA . ARG A 1 82 ? 7.585 8.052 -4.140 1.00 91.56 82 ARG A CA 1
ATOM 622 C C . ARG A 1 82 ? 6.106 8.409 -4.005 1.00 91.56 82 ARG A C 1
ATOM 624 O O . ARG A 1 82 ? 5.507 8.101 -2.979 1.00 91.56 82 ARG A O 1
ATOM 631 N N . ARG A 1 83 ? 5.506 9.014 -5.033 1.00 91.88 83 ARG A N 1
ATOM 632 C CA . ARG A 1 83 ? 4.115 9.484 -4.963 1.00 91.88 83 ARG A CA 1
ATOM 633 C C . ARG A 1 83 ? 3.141 8.317 -4.981 1.00 91.88 83 ARG A C 1
ATOM 635 O O . ARG A 1 83 ? 2.132 8.356 -4.282 1.00 91.88 83 ARG A O 1
ATOM 642 N N . LEU A 1 84 ? 3.450 7.269 -5.747 1.00 93.50 84 LEU A N 1
ATOM 643 C CA . LEU A 1 84 ? 2.660 6.041 -5.745 1.00 93.50 84 LEU A CA 1
ATOM 644 C C . LEU A 1 84 ? 2.614 5.388 -4.354 1.00 93.50 84 LEU A C 1
ATOM 646 O O . LEU A 1 84 ? 1.536 4.989 -3.919 1.00 93.50 84 LEU A O 1
ATOM 650 N N . VAL A 1 85 ? 3.752 5.288 -3.661 1.00 93.62 85 VAL A N 1
ATOM 651 C CA . VAL A 1 85 ? 3.840 4.724 -2.304 1.00 93.62 85 VAL A CA 1
ATOM 652 C C . VAL A 1 85 ? 3.092 5.602 -1.310 1.00 93.62 85 VAL A C 1
ATOM 654 O O . VAL A 1 85 ? 2.250 5.081 -0.586 1.00 93.62 85 VAL A O 1
ATOM 657 N N . GLU A 1 86 ? 3.333 6.917 -1.318 1.00 91.12 86 GLU A N 1
ATOM 658 C CA . GLU A 1 86 ? 2.633 7.870 -0.445 1.00 91.12 86 GLU A CA 1
ATOM 659 C C . GLU A 1 86 ? 1.107 7.762 -0.623 1.00 91.12 86 GLU A C 1
ATOM 661 O O . GLU A 1 86 ? 0.371 7.649 0.359 1.00 91.12 86 GLU A O 1
ATOM 666 N N . GLN A 1 87 ? 0.615 7.717 -1.868 1.00 91.56 87 GLN A N 1
ATOM 667 C CA . GLN A 1 87 ? -0.817 7.582 -2.136 1.00 91.56 87 GLN A CA 1
ATOM 668 C C . GLN A 1 87 ? -1.365 6.220 -1.683 1.00 91.56 87 GLN A C 1
ATOM 670 O O . GLN A 1 87 ? -2.395 6.163 -1.011 1.00 91.56 87 GLN A O 1
ATOM 675 N N . ALA A 1 88 ? -0.702 5.120 -2.053 1.00 91.19 88 ALA A N 1
ATOM 676 C CA . ALA A 1 88 ? -1.164 3.772 -1.727 1.00 91.19 88 ALA A CA 1
ATOM 677 C C . ALA A 1 88 ? -1.212 3.538 -0.212 1.00 91.19 88 ALA A C 1
ATOM 679 O O . ALA A 1 88 ? -2.171 2.943 0.290 1.00 91.19 88 ALA A O 1
ATOM 680 N N . ALA A 1 89 ? -0.202 4.040 0.501 1.00 89.31 89 ALA A N 1
ATOM 681 C CA . ALA A 1 89 ? -0.121 3.992 1.950 1.00 89.31 89 ALA A CA 1
ATOM 682 C C . ALA A 1 89 ? -1.218 4.831 2.599 1.00 89.31 89 ALA A C 1
ATOM 684 O O . ALA A 1 89 ? -1.914 4.328 3.475 1.00 89.31 89 ALA A O 1
ATOM 685 N N . TYR A 1 90 ? -1.429 6.065 2.134 1.00 88.25 90 TYR A N 1
ATOM 686 C CA . TYR A 1 90 ? -2.490 6.935 2.635 1.00 88.25 90 TYR A CA 1
ATOM 687 C C . TYR A 1 90 ? -3.872 6.292 2.482 1.00 88.25 90 TYR A C 1
ATOM 689 O O . TYR A 1 90 ? -4.635 6.234 3.442 1.00 88.25 90 TYR A O 1
ATOM 697 N N . GLU A 1 91 ? -4.177 5.736 1.306 1.00 88.62 91 GLU A N 1
ATOM 698 C CA . GLU A 1 91 ? -5.447 5.047 1.065 1.00 88.62 91 GLU A CA 1
ATOM 699 C C . GLU A 1 91 ? -5.634 3.821 1.970 1.00 88.62 91 GLU A C 1
ATOM 701 O O . GLU A 1 91 ? -6.718 3.630 2.523 1.00 88.62 91 GLU A O 1
ATOM 706 N N . HIS A 1 92 ? -4.607 2.978 2.123 1.00 85.06 92 HIS A N 1
ATOM 707 C CA . HIS A 1 92 ? -4.706 1.774 2.954 1.00 85.06 92 HIS A CA 1
ATOM 708 C C . HIS A 1 92 ? -4.787 2.105 4.439 1.00 85.06 92 HIS A C 1
ATOM 710 O O . HIS A 1 92 ? -5.671 1.598 5.125 1.00 85.06 92 HIS A O 1
ATOM 716 N N . TRP A 1 93 ? -3.921 2.989 4.926 1.00 85.31 93 TRP A N 1
ATOM 717 C CA . TRP A 1 93 ? -3.942 3.428 6.315 1.00 85.31 93 TRP A CA 1
ATOM 718 C C . TRP A 1 93 ? -5.287 4.066 6.676 1.00 85.31 93 TRP A C 1
ATOM 720 O O . TRP A 1 93 ? -5.879 3.712 7.693 1.00 85.31 93 TRP A O 1
ATOM 730 N N . HIS A 1 94 ? -5.832 4.925 5.811 1.00 83.38 94 HIS A N 1
ATOM 731 C CA . HIS A 1 94 ? -7.152 5.513 6.027 1.00 83.38 94 HIS A CA 1
ATOM 732 C C . HIS A 1 94 ? -8.281 4.487 6.025 1.00 83.38 94 HIS A C 1
ATOM 734 O O . HIS A 1 94 ? -9.175 4.576 6.864 1.00 83.38 94 HIS A O 1
ATOM 740 N N . ARG A 1 95 ? -8.241 3.491 5.132 1.00 84.81 95 ARG A N 1
ATOM 741 C CA . ARG A 1 95 ? -9.206 2.383 5.164 1.00 84.81 95 ARG A CA 1
ATOM 742 C C . ARG A 1 95 ? -9.129 1.612 6.480 1.00 84.81 95 ARG A C 1
ATOM 744 O O . ARG A 1 95 ? -10.173 1.309 7.045 1.00 84.81 95 ARG A O 1
ATOM 751 N N . MET A 1 96 ? -7.927 1.336 6.986 1.00 83.06 96 MET A N 1
ATOM 752 C CA . MET A 1 96 ? -7.741 0.635 8.263 1.00 83.06 96 MET A CA 1
ATOM 753 C C . MET A 1 96 ? -8.230 1.469 9.452 1.00 83.06 96 MET A C 1
ATOM 755 O O . MET A 1 96 ? -8.926 0.944 10.318 1.00 83.06 96 MET A O 1
ATOM 759 N N . LEU A 1 97 ? -7.932 2.771 9.470 1.00 83.75 97 LEU A N 1
ATOM 760 C CA . LEU A 1 97 ? -8.408 3.684 10.509 1.00 83.75 97 LEU A CA 1
ATOM 761 C C . LEU A 1 97 ? -9.938 3.779 10.512 1.00 83.75 97 LEU A C 1
ATOM 763 O O . LEU A 1 97 ? -10.565 3.710 11.566 1.00 83.75 97 LEU A O 1
ATOM 767 N N . PHE A 1 98 ? -10.546 3.896 9.330 1.00 84.50 98 PHE A N 1
ATOM 768 C CA . PHE A 1 98 ? -11.997 3.955 9.204 1.00 84.50 98 PHE A CA 1
ATOM 769 C C . PHE A 1 98 ? -12.660 2.632 9.596 1.00 84.50 98 PHE A C 1
ATOM 771 O O . PHE A 1 98 ? -13.659 2.645 10.305 1.00 84.50 98 PHE A O 1
ATOM 778 N N . ALA A 1 99 ? -12.084 1.490 9.211 1.00 85.44 99 ALA A N 1
ATOM 779 C CA . ALA A 1 99 ? -12.571 0.180 9.639 1.00 85.44 99 ALA A CA 1
ATOM 780 C C . ALA A 1 99 ? -12.526 0.028 11.166 1.00 85.44 99 ALA A C 1
ATOM 782 O O . ALA A 1 99 ? -13.485 -0.461 11.758 1.00 85.44 99 ALA A O 1
ATOM 783 N N . ARG A 1 100 ? -11.453 0.504 11.813 1.00 85.12 100 ARG A N 1
ATOM 784 C CA . ARG A 1 100 ? -11.350 0.523 13.275 1.00 85.12 100 ARG A CA 1
ATOM 785 C C . ARG A 1 100 ? -12.419 1.412 13.907 1.00 85.12 100 ARG A C 1
ATOM 787 O O . ARG A 1 100 ? -13.094 0.963 14.822 1.00 85.12 100 ARG A O 1
ATOM 794 N N . PHE A 1 101 ? -12.616 2.621 13.382 1.00 86.38 101 PHE A N 1
ATOM 795 C CA . PHE A 1 101 ? -13.670 3.524 13.846 1.00 86.38 101 PHE A CA 1
ATOM 796 C C . PHE A 1 101 ? -15.062 2.893 13.723 1.00 86.38 101 PHE A C 1
ATOM 798 O O . PHE A 1 101 ? -15.850 2.954 14.662 1.00 86.38 101 PHE A O 1
ATOM 805 N N . LEU A 1 102 ? -15.367 2.259 12.589 1.00 88.31 102 LEU A N 1
ATOM 806 C CA . LEU A 1 102 ? -16.642 1.571 12.402 1.00 88.31 102 LEU A CA 1
ATOM 807 C C . LEU A 1 102 ? -16.813 0.414 13.391 1.00 88.31 102 LEU A C 1
ATOM 809 O O . LEU A 1 102 ? -17.900 0.255 13.934 1.00 88.31 102 LEU A O 1
ATOM 813 N N . ALA A 1 103 ? -15.761 -0.367 13.640 1.00 86.75 103 ALA A N 1
ATOM 814 C CA . ALA A 1 103 ? -15.809 -1.479 14.585 1.00 86.75 103 ALA A CA 1
ATOM 815 C C . ALA A 1 103 ? -16.005 -1.005 16.034 1.00 86.75 103 ALA A C 1
ATOM 817 O O . ALA A 1 103 ? -16.783 -1.597 16.765 1.00 86.75 103 ALA A O 1
ATOM 818 N N . GLU A 1 104 ? -15.344 0.080 16.446 1.00 87.12 104 GLU A N 1
ATOM 819 C CA . GLU A 1 104 ? -15.459 0.624 17.810 1.00 87.12 104 GLU A CA 1
ATOM 820 C C . GLU A 1 104 ? -16.811 1.289 18.100 1.00 87.12 104 GLU A C 1
ATOM 822 O O . GLU A 1 104 ? -17.156 1.482 19.262 1.00 87.12 104 GLU A O 1
ATOM 827 N N . ASN A 1 105 ? -17.567 1.651 17.062 1.00 87.94 105 ASN A N 1
ATOM 828 C CA . ASN A 1 105 ? -18.886 2.275 17.190 1.00 87.94 105 ASN A CA 1
ATOM 829 C C . ASN A 1 105 ? -20.037 1.331 16.795 1.00 87.94 105 ASN A C 1
ATOM 831 O O . ASN A 1 105 ? -21.154 1.805 16.605 1.00 87.94 105 ASN A O 1
ATOM 835 N N . ASP A 1 106 ? -19.776 0.032 16.608 1.00 85.88 106 ASP A N 1
ATOM 836 C CA . ASP A 1 106 ? -20.763 -0.960 16.142 1.00 85.88 106 ASP A CA 1
ATOM 837 C C . ASP A 1 106 ? -21.428 -0.596 14.794 1.00 85.88 106 ASP A C 1
ATOM 839 O O . ASP A 1 106 ? -22.571 -0.949 14.501 1.00 85.88 106 ASP A O 1
ATOM 843 N N . LEU A 1 107 ? -20.698 0.121 13.934 1.00 88.38 107 LEU A N 1
ATOM 844 C CA . LEU A 1 107 ? -21.131 0.549 12.597 1.00 88.38 107 LEU A CA 1
ATOM 845 C C . LEU A 1 107 ? -20.510 -0.286 11.468 1.00 88.38 107 LEU A C 1
ATOM 847 O O . LEU A 1 107 ? -20.822 -0.069 10.293 1.00 88.38 107 LEU A O 1
ATOM 851 N N . LEU A 1 108 ? -19.620 -1.231 11.785 1.00 86.25 108 LEU A N 1
ATOM 852 C CA . LEU A 1 108 ? -19.021 -2.128 10.799 1.00 86.25 108 LEU A CA 1
ATOM 853 C C . LEU A 1 108 ? -19.995 -3.264 10.465 1.00 86.25 108 LEU A C 1
ATOM 855 O O . LEU A 1 108 ? -19.975 -4.321 11.079 1.00 86.25 108 LEU A O 1
ATOM 859 N N . ILE A 1 109 ? -20.884 -3.024 9.506 1.00 87.00 109 ILE A N 1
ATOM 860 C CA . ILE A 1 109 ? -22.013 -3.917 9.218 1.00 87.00 109 ILE A CA 1
ATOM 861 C C . ILE A 1 109 ? -21.659 -4.936 8.128 1.00 87.00 109 ILE A C 1
ATOM 863 O O . ILE A 1 109 ? -21.224 -4.560 7.035 1.00 87.00 109 ILE A O 1
ATOM 867 N N . HIS A 1 110 ? -21.944 -6.220 8.374 1.00 82.75 110 HIS A N 1
ATOM 868 C CA . HIS A 1 110 ? -21.819 -7.254 7.344 1.00 82.75 110 HIS A CA 1
ATOM 869 C C . HIS A 1 110 ? -22.783 -6.982 6.171 1.00 82.75 110 HIS A C 1
ATOM 871 O O . HIS A 1 110 ? -23.986 -6.804 6.399 1.00 82.75 110 HIS A O 1
ATOM 877 N N . PRO A 1 111 ? -22.329 -7.016 4.902 1.00 80.44 111 PRO A N 1
ATOM 878 C CA . PRO A 1 111 ? -23.170 -6.670 3.755 1.00 80.44 111 PRO A CA 1
ATOM 879 C C . PRO A 1 111 ? -24.411 -7.564 3.620 1.00 80.44 111 PRO A C 1
ATOM 881 O O . PRO A 1 111 ? -25.485 -7.048 3.302 1.00 80.44 111 PRO A O 1
ATOM 884 N N . GLU A 1 112 ? -24.273 -8.864 3.896 1.00 82.12 112 GLU A N 1
ATOM 885 C CA . GLU A 1 112 ? -25.360 -9.856 3.815 1.00 82.12 112 GLU A CA 1
ATOM 886 C C . GLU A 1 112 ? -26.152 -9.995 5.125 1.00 82.12 112 GLU A C 1
ATOM 888 O O . GLU A 1 112 ? -27.362 -9.794 5.122 1.00 82.12 112 GLU A O 1
ATOM 893 N N . MET A 1 113 ? -25.483 -10.277 6.252 1.00 78.44 113 MET A N 1
ATOM 894 C CA . MET A 1 113 ? -26.140 -10.513 7.544 1.00 78.44 113 MET A CA 1
ATOM 895 C C . MET A 1 113 ? -26.691 -9.250 8.230 1.00 78.44 113 MET A C 1
ATOM 897 O O . MET A 1 113 ? -27.526 -9.379 9.114 1.00 78.44 113 MET A O 1
ATOM 901 N N . LYS A 1 114 ? -26.274 -8.036 7.830 1.00 83.19 114 LYS A N 1
ATOM 902 C CA . LYS A 1 114 ? -26.723 -6.742 8.398 1.00 83.19 114 LYS A CA 1
ATOM 903 C C . LYS A 1 114 ? -26.511 -6.564 9.914 1.00 83.19 114 LYS A C 1
ATOM 905 O O . LYS A 1 114 ? -27.126 -5.688 10.513 1.00 83.19 114 LYS A O 1
ATOM 910 N N . VAL A 1 115 ? -25.618 -7.345 10.515 1.00 84.25 115 VAL A N 1
ATOM 911 C CA . VAL A 1 115 ? -25.231 -7.270 11.936 1.00 84.25 115 VAL A CA 1
ATOM 912 C C . VAL A 1 115 ? -23.862 -6.577 12.051 1.00 84.25 115 VAL A C 1
ATOM 914 O O . VAL A 1 115 ? -23.069 -6.703 11.106 1.00 84.25 115 VAL A O 1
ATOM 917 N N . PRO A 1 116 ? -23.582 -5.816 13.132 1.00 82.69 116 PRO A N 1
ATOM 918 C CA . PRO A 1 116 ? -22.236 -5.325 13.421 1.00 82.69 116 PRO A CA 1
ATOM 919 C C . PRO A 1 116 ? -21.257 -6.488 13.598 1.00 82.69 116 PRO A C 1
ATOM 921 O O . PRO A 1 116 ? -21.593 -7.501 14.204 1.00 82.69 116 PRO A O 1
ATOM 924 N N . VAL A 1 117 ? -20.059 -6.336 13.048 1.00 84.44 117 VAL A N 1
ATOM 925 C CA . VAL A 1 117 ? -19.010 -7.358 13.039 1.00 84.44 117 VAL A CA 1
ATOM 926 C C . VAL A 1 117 ? -17.751 -6.780 13.667 1.00 84.44 117 VAL A C 1
ATOM 928 O O . VAL A 1 117 ? -17.378 -5.633 13.400 1.00 84.44 117 VAL A O 1
ATOM 931 N N . THR A 1 118 ? -17.071 -7.578 14.482 1.00 86.44 118 THR A N 1
ATOM 932 C CA . THR A 1 118 ? -15.782 -7.197 15.066 1.00 86.44 118 THR A CA 1
ATOM 933 C C . THR A 1 118 ? -14.643 -7.349 14.050 1.00 86.44 118 THR A C 1
ATOM 935 O O . THR A 1 118 ? -14.763 -8.001 13.009 1.00 86.44 118 THR A O 1
ATOM 938 N N . LEU A 1 119 ? -13.482 -6.747 14.327 1.00 81.94 119 LEU A N 1
ATOM 939 C CA . LEU A 1 119 ? -12.311 -6.915 13.454 1.00 81.94 119 LEU A CA 1
ATOM 940 C C . LEU A 1 119 ? -11.778 -8.359 13.448 1.00 81.94 119 LEU A C 1
ATOM 942 O O . LEU A 1 119 ? -11.196 -8.780 12.450 1.00 81.94 119 LEU A O 1
ATOM 946 N N . GLU A 1 120 ? -11.982 -9.106 14.533 1.00 83.31 120 GLU A N 1
ATOM 947 C CA . GLU A 1 120 ? -11.576 -10.511 14.666 1.00 83.31 120 GLU A CA 1
ATOM 948 C C . GLU A 1 120 ? -12.428 -11.404 13.762 1.00 83.31 120 GLU A C 1
ATOM 950 O O . GLU A 1 120 ? -11.891 -12.134 12.928 1.00 83.31 120 GLU A O 1
ATOM 955 N N . GLU A 1 121 ? -13.749 -11.237 13.811 1.00 82.62 121 GLU A N 1
ATOM 956 C CA . GLU A 1 121 ? -14.684 -11.906 12.901 1.00 82.62 121 GLU A CA 1
ATOM 957 C C . GLU A 1 121 ? -14.384 -11.558 11.430 1.00 82.62 121 GLU A C 1
ATOM 959 O O . GLU A 1 121 ? -14.392 -12.431 10.561 1.00 82.62 121 GLU A O 1
ATOM 964 N N . CYS A 1 122 ? -14.027 -10.301 11.127 1.00 81.06 122 CYS A N 1
ATOM 965 C CA . CYS A 1 122 ? -13.573 -9.919 9.785 1.00 81.06 122 CYS A CA 1
ATOM 966 C C . CYS A 1 122 ? -12.298 -10.662 9.351 1.00 81.06 122 CYS A C 1
ATOM 968 O O . CYS A 1 122 ? -12.160 -10.993 8.171 1.00 81.06 122 CYS A O 1
ATOM 970 N N . ALA A 1 123 ? -11.361 -10.922 10.266 1.00 80.50 123 ALA A N 1
ATOM 971 C CA . ALA A 1 123 ? -10.131 -11.650 9.960 1.00 80.50 123 ALA A CA 1
ATOM 972 C C . ALA A 1 123 ? -10.403 -13.135 9.664 1.00 80.50 123 ALA A C 1
ATOM 974 O O . ALA A 1 123 ? -9.843 -13.687 8.712 1.00 80.50 123 ALA A O 1
ATOM 975 N N . GLU A 1 124 ? -11.308 -13.766 10.415 1.00 82.19 124 GLU A N 1
ATOM 976 C CA . GLU A 1 124 ? -11.748 -15.147 10.176 1.00 82.19 124 GLU A CA 1
ATOM 977 C C . GLU A 1 124 ? -12.476 -15.288 8.830 1.00 82.19 124 GLU A C 1
ATOM 979 O O . GLU A 1 124 ? -12.181 -16.183 8.025 1.00 82.19 124 GLU A O 1
ATOM 984 N N . LEU A 1 125 ? -13.373 -14.344 8.530 1.00 79.56 125 LEU A N 1
ATOM 985 C CA . LEU A 1 125 ? -14.042 -14.256 7.233 1.00 79.56 125 LEU A CA 1
ATOM 986 C C . LEU A 1 125 ? -13.024 -14.052 6.104 1.00 79.56 125 LEU A C 1
ATOM 988 O O . LEU A 1 125 ? -13.076 -14.760 5.101 1.00 79.56 125 LEU A O 1
ATOM 992 N N . ALA A 1 126 ? -12.038 -13.167 6.271 1.00 77.56 126 ALA A N 1
ATOM 993 C CA . ALA A 1 126 ? -11.001 -12.940 5.266 1.00 77.56 126 ALA A CA 1
ATOM 994 C C . ALA A 1 126 ? -10.138 -14.184 5.001 1.00 77.56 126 ALA A C 1
ATOM 996 O O . ALA A 1 126 ? -9.760 -14.421 3.854 1.00 77.56 126 ALA A O 1
ATOM 997 N N . ALA A 1 127 ? -9.842 -15.001 6.015 1.00 74.31 127 ALA A N 1
ATOM 998 C CA . ALA A 1 127 ? -9.103 -16.251 5.837 1.00 74.31 127 ALA A CA 1
ATOM 999 C C . ALA A 1 127 ? -9.919 -17.287 5.041 1.00 74.31 127 ALA A C 1
ATOM 1001 O O . ALA A 1 127 ? -9.413 -17.883 4.082 1.00 74.31 127 ALA A O 1
ATOM 1002 N N . SER A 1 128 ? -11.200 -17.455 5.384 1.00 69.81 128 SER A N 1
ATOM 1003 C CA . SER A 1 128 ? -12.100 -18.388 4.691 1.00 69.81 128 SER A CA 1
ATOM 1004 C C . SER A 1 128 ? -12.455 -17.931 3.266 1.00 69.81 128 SER A C 1
ATOM 1006 O O . SER A 1 128 ? -12.527 -18.745 2.341 1.00 69.81 128 SER A O 1
ATOM 1008 N N . GLU A 1 129 ? -12.600 -16.622 3.043 1.00 62.62 129 GLU A N 1
ATOM 1009 C CA . GLU A 1 129 ? -12.843 -16.038 1.726 1.00 62.62 129 GLU A CA 1
ATOM 1010 C C . GLU A 1 129 ? -11.572 -15.875 0.893 1.00 62.62 129 GLU A C 1
ATOM 1012 O O . GLU A 1 129 ? -11.647 -15.938 -0.327 1.00 62.62 129 GLU A O 1
ATOM 1017 N N . GLY A 1 130 ? -10.398 -15.672 1.490 1.00 52.91 130 GLY A N 1
ATOM 1018 C CA . GLY A 1 130 ? -9.116 -15.601 0.782 1.00 52.91 130 GLY A CA 1
ATOM 1019 C C . GLY A 1 130 ? -8.750 -16.940 0.140 1.00 52.91 130 GLY A C 1
ATOM 1020 O O . GLY A 1 130 ? -8.306 -16.989 -1.012 1.00 52.91 130 GLY A O 1
ATOM 1021 N N . ALA A 1 131 ? -9.069 -18.043 0.823 1.00 40.78 131 ALA A N 1
ATOM 1022 C CA . ALA A 1 131 ? -9.045 -19.382 0.238 1.00 40.78 131 ALA A CA 1
ATOM 1023 C C . ALA A 1 131 ? -10.042 -19.531 -0.933 1.00 40.78 131 ALA A C 1
ATOM 1025 O O . ALA A 1 131 ? -9.788 -20.281 -1.870 1.00 40.78 131 ALA A O 1
ATOM 1026 N N . ARG A 1 132 ? -11.147 -18.771 -0.927 1.00 39.59 132 ARG A N 1
ATOM 1027 C CA . ARG A 1 132 ? -12.166 -18.765 -1.990 1.00 39.59 132 ARG A CA 1
ATOM 1028 C C . ARG A 1 132 ? -11.838 -17.806 -3.152 1.00 39.59 132 ARG A C 1
ATOM 1030 O O . ARG A 1 132 ? -12.100 -18.146 -4.298 1.00 39.59 132 ARG A O 1
ATOM 1037 N N . ARG A 1 133 ? -11.234 -16.635 -2.897 1.00 36.84 133 ARG A N 1
ATOM 1038 C CA . ARG A 1 133 ? -10.871 -15.588 -3.884 1.00 36.84 133 ARG A CA 1
ATOM 1039 C C . ARG A 1 133 ? -9.562 -15.858 -4.622 1.00 36.84 133 ARG A C 1
ATOM 1041 O O . ARG A 1 133 ? -9.353 -15.300 -5.698 1.00 36.84 133 ARG A O 1
ATOM 1048 N N . THR A 1 134 ? -8.690 -16.722 -4.096 1.00 39.16 134 THR A N 1
ATOM 1049 C CA . THR A 1 134 ? -7.536 -17.236 -4.861 1.00 39.16 134 THR A CA 1
ATOM 1050 C C . THR A 1 134 ? -7.969 -18.086 -6.066 1.00 39.16 134 THR A C 1
ATOM 1052 O O . THR A 1 134 ? -7.180 -18.259 -6.994 1.00 39.16 134 THR A O 1
ATOM 1055 N N . ALA A 1 135 ? -9.246 -18.485 -6.134 1.00 31.59 135 ALA A N 1
ATOM 1056 C CA . ALA A 1 135 ? -9.937 -18.879 -7.360 1.00 31.59 135 ALA A CA 1
ATOM 1057 C C . ALA A 1 135 ? -10.515 -17.646 -8.096 1.00 31.59 135 ALA A C 1
ATOM 1059 O O . ALA A 1 135 ? -11.722 -17.463 -8.198 1.00 31.59 135 ALA A O 1
ATOM 1060 N N . GLY A 1 136 ? -9.625 -16.780 -8.587 1.00 39.66 136 GLY A N 1
ATOM 1061 C CA . GLY A 1 136 ? -9.884 -15.825 -9.670 1.00 39.66 136 GLY A CA 1
ATOM 1062 C C . GLY A 1 136 ? -11.070 -14.865 -9.524 1.00 39.66 136 GLY A C 1
ATOM 1063 O O . GLY A 1 136 ? -12.085 -15.057 -10.181 1.00 39.66 136 GLY A O 1
ATOM 1064 N N . SER A 1 137 ? -10.910 -13.754 -8.798 1.00 27.77 137 SER A N 1
ATOM 1065 C CA . SER A 1 137 ? -11.602 -12.497 -9.142 1.00 27.77 137 SER A CA 1
ATOM 1066 C C . SER A 1 137 ? -11.071 -11.318 -8.324 1.00 27.77 137 SER A C 1
ATOM 1068 O O . SER A 1 137 ? -11.252 -11.256 -7.109 1.00 27.77 137 SER A O 1
ATOM 1070 N N . TRP A 1 138 ? -10.455 -10.346 -8.998 1.00 27.12 138 TRP A N 1
ATOM 1071 C CA . TRP A 1 138 ? -10.479 -8.960 -8.535 1.00 27.12 138 TRP A CA 1
ATOM 1072 C C . TRP A 1 138 ? -11.786 -8.334 -9.046 1.00 27.12 138 TRP A C 1
ATOM 1074 O O . TRP A 1 138 ? -11.980 -8.278 -10.266 1.00 27.12 138 TRP A O 1
ATOM 1084 N N . PRO A 1 139 ? -12.682 -7.841 -8.174 1.00 31.28 139 PRO A N 1
ATOM 1085 C CA . PRO A 1 139 ? -13.875 -7.133 -8.615 1.00 31.28 139 PRO A CA 1
ATOM 1086 C C . PRO A 1 139 ? -13.452 -5.760 -9.151 1.00 31.28 139 PRO A C 1
ATOM 1088 O O . PRO A 1 139 ? -13.217 -4.817 -8.402 1.00 31.28 139 PRO A O 1
ATOM 1091 N N . GLY A 1 140 ? -13.280 -5.678 -10.470 1.00 31.95 140 GLY A N 1
ATOM 1092 C CA . GLY A 1 140 ? -12.876 -4.452 -11.161 1.00 31.95 140 GLY A CA 1
ATOM 1093 C C . GLY A 1 140 ? -12.386 -4.643 -12.596 1.00 31.95 140 GLY A C 1
ATOM 1094 O O . GLY A 1 140 ? -12.359 -3.678 -13.355 1.00 31.95 140 GLY A O 1
ATOM 1095 N N . ALA A 1 141 ? -12.060 -5.867 -13.024 1.00 31.83 141 ALA A N 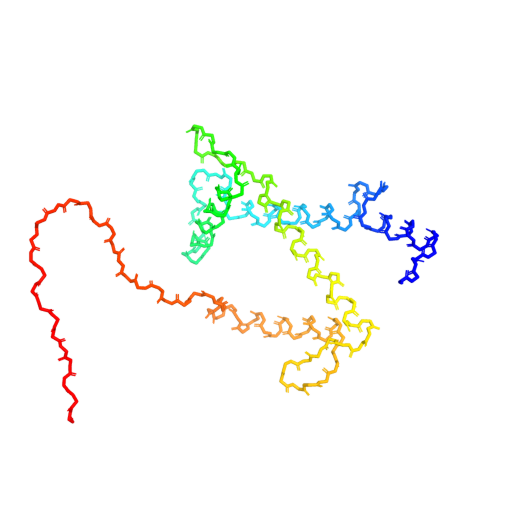1
ATOM 1096 C CA . ALA A 1 141 ? -11.755 -6.152 -14.427 1.00 31.83 141 ALA A CA 1
ATOM 1097 C C . ALA A 1 141 ? -13.043 -6.375 -15.240 1.00 31.83 141 ALA A C 1
ATOM 1099 O O . ALA A 1 141 ? -13.268 -7.436 -15.825 1.00 31.83 141 ALA A O 1
ATOM 1100 N N . THR A 1 142 ? -13.918 -5.367 -15.279 1.00 29.39 142 THR A N 1
ATOM 1101 C CA . THR A 1 142 ? -14.974 -5.319 -16.290 1.00 29.39 142 THR A CA 1
ATOM 1102 C C . THR A 1 142 ? -14.285 -5.217 -17.645 1.00 29.39 142 THR A C 1
ATOM 1104 O O . THR A 1 142 ? -13.501 -4.305 -17.903 1.00 29.39 142 THR A O 1
ATOM 1107 N N . ARG A 1 143 ? -14.547 -6.215 -18.483 1.00 34.81 143 ARG A N 1
ATOM 1108 C CA . ARG A 1 143 ? -14.043 -6.413 -19.841 1.00 34.81 143 ARG A CA 1
ATOM 1109 C C . ARG A 1 143 ? -14.286 -5.160 -20.700 1.00 34.81 143 ARG A C 1
ATOM 1111 O O . ARG A 1 143 ? -15.315 -5.047 -21.355 1.00 34.81 143 ARG A O 1
ATOM 1118 N N . ALA A 1 144 ? -13.346 -4.217 -20.698 1.00 32.66 144 ALA A N 1
ATOM 1119 C CA . ALA A 1 144 ? -13.324 -3.120 -21.654 1.00 32.66 144 ALA A CA 1
ATOM 1120 C C . ALA A 1 144 ? -12.746 -3.644 -22.975 1.00 32.66 144 ALA A C 1
ATOM 1122 O O . ALA A 1 144 ? -11.634 -4.167 -23.024 1.00 32.66 144 ALA A O 1
ATOM 1123 N N . GLY A 1 145 ? -13.581 -3.551 -24.008 1.00 28.77 145 GLY A N 1
ATOM 1124 C CA . GLY A 1 145 ? -13.430 -4.086 -25.354 1.00 28.77 145 GLY A CA 1
ATOM 1125 C C . GLY A 1 145 ? -12.019 -4.135 -25.938 1.00 28.77 145 GLY A C 1
ATOM 1126 O O . GLY A 1 145 ? -11.234 -3.190 -25.876 1.00 28.77 145 GLY A O 1
ATOM 1127 N N . CYS A 1 146 ? -11.766 -5.258 -26.606 1.00 30.66 146 CYS A N 1
ATOM 1128 C CA . CYS A 1 146 ? -10.767 -5.415 -27.647 1.00 30.66 146 CYS A CA 1
ATOM 1129 C C . CYS A 1 146 ? -10.785 -4.227 -28.623 1.00 30.66 146 CYS A C 1
ATOM 1131 O O . CYS A 1 146 ? -11.606 -4.190 -29.529 1.00 30.66 146 CYS A O 1
ATOM 1133 N N . CYS A 1 147 ? -9.825 -3.314 -28.497 1.00 26.12 147 CYS A N 1
ATOM 1134 C CA . CYS A 1 147 ? -9.410 -2.434 -29.586 1.00 26.12 147 CYS A CA 1
ATOM 1135 C C . CYS A 1 147 ? -7.881 -2.392 -29.613 1.00 26.12 147 CYS A C 1
ATOM 1137 O O . CYS A 1 147 ? -7.236 -1.589 -28.936 1.00 26.12 147 CYS A O 1
ATOM 1139 N N . ARG A 1 148 ? -7.293 -3.298 -30.408 1.00 32.59 148 ARG A N 1
ATOM 1140 C CA . ARG A 1 148 ? -5.902 -3.200 -30.867 1.00 32.59 148 ARG A CA 1
ATOM 1141 C C . ARG A 1 148 ? -5.723 -1.846 -31.548 1.00 32.59 148 ARG A C 1
ATOM 1143 O O . ARG A 1 148 ? -6.349 -1.580 -32.567 1.00 32.59 148 ARG A O 1
ATOM 1150 N N . ARG A 1 149 ? -4.819 -1.017 -31.034 1.00 29.50 149 ARG A N 1
ATOM 1151 C CA . ARG A 1 149 ? -4.257 0.093 -31.804 1.00 29.50 149 ARG A CA 1
ATOM 1152 C C . ARG A 1 149 ? -3.185 -0.488 -32.728 1.00 29.50 149 ARG A C 1
ATOM 1154 O O . ARG A 1 149 ? -2.018 -0.546 -32.360 1.00 29.50 149 ARG A O 1
ATOM 1161 N N . SER A 1 150 ? -3.600 -0.985 -33.891 1.00 30.27 150 SER A N 1
ATOM 1162 C CA . SER A 1 150 ? -2.711 -1.165 -35.041 1.00 30.27 150 SER A CA 1
ATOM 1163 C C . SER A 1 150 ? -2.514 0.187 -35.724 1.00 30.27 150 SER A C 1
ATOM 1165 O O . SER A 1 150 ? -3.458 0.935 -35.965 1.00 30.27 150 SER A O 1
ATOM 1167 N N . SER A 1 151 ? -1.253 0.509 -35.960 1.00 31.12 151 SER A N 1
ATOM 1168 C CA . SER A 1 151 ? -0.751 1.659 -36.698 1.00 31.12 151 SER A CA 1
ATOM 1169 C C . SER A 1 151 ? -1.153 1.625 -38.178 1.00 31.12 151 SER A C 1
ATOM 1171 O O . SER A 1 151 ? -0.974 0.596 -38.822 1.00 31.12 151 SER A O 1
ATOM 1173 N N . ALA A 1 152 ? -1.536 2.795 -38.700 1.00 28.45 152 ALA A N 1
ATOM 1174 C CA . ALA A 1 152 ? -1.578 3.173 -40.120 1.00 28.45 152 ALA A CA 1
ATOM 1175 C C . ALA A 1 152 ? -2.744 2.626 -40.992 1.00 28.45 152 ALA A C 1
ATOM 1177 O O . ALA A 1 152 ? -3.392 1.644 -40.632 1.00 28.45 152 ALA A O 1
ATOM 1178 N N . PRO A 1 153 ? -3.089 3.349 -42.084 1.00 38.84 153 PRO A N 1
ATOM 1179 C CA . PRO A 1 153 ? -4.441 3.422 -42.626 1.00 38.84 153 PRO A CA 1
ATOM 1180 C C . PRO A 1 153 ? -4.666 2.484 -43.817 1.00 38.84 153 PRO A C 1
ATOM 1182 O O . PRO A 1 153 ? -3.735 2.115 -44.526 1.00 38.84 153 PRO A O 1
ATOM 1185 N N . THR A 1 154 ? -5.948 2.257 -44.113 1.00 35.41 154 THR A N 1
ATOM 1186 C CA . THR A 1 154 ? -6.482 1.608 -45.325 1.00 35.41 154 THR A CA 1
ATOM 1187 C C . THR A 1 154 ? -6.549 0.083 -45.244 1.00 35.41 154 THR A C 1
ATOM 1189 O O . THR A 1 154 ? -5.566 -0.612 -45.467 1.00 35.41 154 THR A O 1
ATOM 1192 N N . THR A 1 155 ? -7.743 -0.449 -44.958 1.00 31.75 155 THR A N 1
ATOM 1193 C CA . THR A 1 155 ? -8.531 -1.321 -45.861 1.00 31.75 155 THR A CA 1
ATOM 1194 C C . THR A 1 155 ? -9.722 -1.904 -45.082 1.00 31.75 155 THR A C 1
ATOM 1196 O O . THR A 1 155 ? -9.548 -2.572 -44.072 1.00 31.75 155 THR A O 1
ATOM 1199 N N . ARG A 1 156 ? -10.934 -1.574 -45.556 1.00 30.66 156 ARG A N 1
ATOM 1200 C CA . ARG A 1 156 ? -12.259 -2.195 -45.332 1.00 30.66 156 ARG A CA 1
ATOM 1201 C C . ARG A 1 156 ? -12.372 -3.315 -44.278 1.00 30.66 156 ARG A C 1
ATOM 1203 O O . ARG A 1 156 ? -11.953 -4.442 -44.513 1.00 30.66 156 ARG A O 1
ATOM 1210 N N . CYS A 1 157 ? -13.134 -3.044 -43.216 1.00 28.98 157 CYS A N 1
ATOM 1211 C CA . CYS A 1 157 ? -13.793 -4.080 -42.419 1.00 28.98 157 CYS A CA 1
ATOM 1212 C C . CYS A 1 157 ? -15.058 -4.555 -43.148 1.00 28.98 157 CYS A C 1
ATOM 1214 O O . CYS A 1 157 ? -16.055 -3.837 -43.210 1.00 28.98 157 CYS A O 1
ATOM 1216 N N . SER A 1 158 ? -15.018 -5.764 -43.695 1.00 33.72 158 SER A N 1
ATOM 1217 C CA . SER A 1 158 ? -16.190 -6.509 -44.152 1.00 33.72 158 SER A CA 1
ATOM 1218 C C . SER A 1 158 ? -16.431 -7.686 -43.209 1.00 33.72 158 SER A C 1
ATOM 1220 O O . SER A 1 158 ? -15.550 -8.527 -43.060 1.00 33.72 158 SER A O 1
ATOM 1222 N N . GLY A 1 159 ? -17.632 -7.754 -42.626 1.00 32.31 159 GLY A N 1
ATOM 1223 C CA . GLY A 1 159 ? -18.193 -8.994 -42.082 1.00 32.31 159 GLY A CA 1
ATOM 1224 C C . GLY A 1 159 ? -18.346 -9.063 -40.562 1.00 32.31 159 GLY A C 1
ATOM 1225 O O . GLY A 1 159 ? -17.678 -9.861 -39.917 1.00 32.31 159 GLY A O 1
ATOM 1226 N N . CYS A 1 160 ? -19.288 -8.305 -39.994 1.00 31.94 160 CYS A N 1
ATOM 1227 C CA . CYS A 1 160 ? -19.956 -8.726 -38.759 1.00 31.94 160 CYS A CA 1
ATOM 1228 C C . CYS A 1 160 ? -21.142 -9.610 -39.161 1.00 31.94 160 CYS A C 1
ATOM 1230 O O . CYS A 1 160 ? -22.172 -9.098 -39.592 1.00 31.94 160 CYS A O 1
ATOM 1232 N N . ALA A 1 161 ? -20.981 -10.930 -39.070 1.00 34.06 161 ALA A N 1
ATOM 1233 C CA . ALA A 1 161 ? -22.098 -11.863 -39.123 1.00 34.06 161 ALA A CA 1
ATOM 1234 C C . ALA A 1 161 ? -22.665 -12.013 -37.704 1.00 34.06 161 ALA A C 1
ATOM 1236 O O . ALA A 1 161 ? -21.993 -12.522 -36.807 1.00 34.06 161 ALA A O 1
ATOM 1237 N N . SER A 1 162 ? -23.883 -11.517 -37.501 1.00 37.62 162 SER A N 1
ATOM 1238 C CA . SER A 1 162 ? -24.676 -11.732 -36.288 1.00 37.62 162 SER A CA 1
ATOM 1239 C C . SER A 1 162 ? -25.259 -13.152 -36.287 1.00 37.62 162 SER A C 1
ATOM 1241 O O . SER A 1 162 ? -25.715 -13.597 -37.341 1.00 37.62 162 SER A O 1
ATOM 1243 N N . PRO A 1 163 ? -25.318 -13.864 -35.148 1.00 40.75 163 PRO A N 1
ATOM 1244 C CA . PRO A 1 163 ? -26.080 -15.103 -35.053 1.00 40.75 163 PRO A CA 1
ATOM 1245 C C . PRO A 1 163 ? -27.576 -14.790 -34.893 1.00 40.75 163 PRO A C 1
ATOM 1247 O O . PRO A 1 163 ? -27.978 -14.051 -33.995 1.00 40.75 163 PRO A O 1
ATOM 1250 N N . SER A 1 164 ? -28.390 -15.334 -35.797 1.00 37.62 164 SER A N 1
ATOM 1251 C CA . SER A 1 164 ? -29.852 -15.292 -35.769 1.00 37.62 164 SER A CA 1
ATOM 1252 C C . SER A 1 164 ? -30.408 -16.285 -34.750 1.00 37.62 164 SER A C 1
ATOM 1254 O O . SER A 1 164 ? -30.095 -17.473 -34.805 1.00 37.62 164 SER A O 1
ATOM 1256 N N . THR A 1 165 ? -31.263 -15.792 -33.860 1.00 37.22 165 THR A N 1
ATOM 1257 C CA . THR A 1 165 ? -32.112 -16.580 -32.965 1.00 37.22 165 THR A CA 1
ATOM 1258 C C . THR A 1 165 ? -33.292 -17.163 -33.746 1.00 37.22 165 THR A C 1
ATOM 1260 O O . THR A 1 165 ? -34.057 -16.412 -34.351 1.00 37.22 165 THR A O 1
ATOM 1263 N N . THR A 1 166 ? -33.477 -18.480 -33.705 1.00 39.88 166 THR A N 1
ATOM 1264 C CA . THR A 1 166 ? -34.788 -19.150 -33.741 1.00 39.88 166 THR A CA 1
ATOM 1265 C C . THR A 1 166 ? -34.669 -20.421 -32.919 1.00 39.88 166 THR A C 1
ATOM 1267 O O . THR A 1 166 ? -33.631 -21.103 -33.075 1.00 39.88 166 THR A O 1
#

Foldseek 3Di:
DDDDDPVVVVVVCVCQPPPCCPRHLLNVLLVVLVVVLVQQVLQPQDGDPPDDPVSVVVSVVLNVVLVVQPWDQDPNRGTDCVSVSNVRSVVVSVVVVVCVVCQVVLNCADPPVRGRDHVVNVVVVCVVCVVVCVPDDDPPPPPDDDDDPDDDDDDDDDDDDDDDDD

Radius of gyration: 22.72 Å; chains: 1; bounding box: 52×41×71 Å

Secondary structure (DSSP, 8-state):
-PPPPHHHHHHHHHHHTSS-TTT-HHHHHHHHHHHHHHHTTSSSSSPPTT--HHHHHHHHHHHHHHHHHTPPBPTTS-B--HHHHHHHHHHHHHHHHHHHHHHHTT--B-TTT-SB--HHHHHHHHHHHHHHHTTT--TT-----------S---------PPPP-